Protein AF-X1A7R2-F1 (afdb_monomer_lite)

pLDDT: mean 85.6, std 18.04, range [23.36, 98.38]

InterPro domains:
  IPR005814 Aminotransferase class-III [PF00202] (1-116)
  IPR015421 Pyridoxal phosphate-dependent transferase, major domain [G3DSA:3.40.640.10] (1-115)
  IPR015424 Pyridoxal phosphate-dependent transferase [SSF53383] (1-119)
  IPR050103 Class-III Pyridoxal-phosphate-dependent Aminotransferase [PTHR11986] (1-124)

Organism: NCBI:txid412755

Radius of gyration: 18.57 Å; chains: 1; bounding box: 39×31×55 Å

Sequence (141 aa):
AVKDQAEKYLHTDFTAVPYESLVELAEKLVKLAPGNTPKVAAFFNSGAEAIENAVKIARAHTKRPAIIVFENAFHGRTLLTMTMTHKAMPYKYHFGPFAPEIYRLPFPSSSHPMANIEDFEKILVNTRIFLETFVIYQILP

Foldseek 3Di:
DVVVVVVVPDDDDCVRPNDDVVVVVQVVCQVPQDDDDDDTDDDDDDQLVVVVVVLVVCCVVQVFNAEEAEACDQRDQDQARLLRHHDCPPRPPPPDDGDPRYHYDYDDDPVRHPPDVVSVVVVCVVVVVPDGYDYPDDSHD

Structure (mmCIF, N/CA/C/O backbone):
data_AF-X1A7R2-F1
#
_entry.id   AF-X1A7R2-F1
#
loop_
_atom_site.group_PDB
_atom_site.id
_atom_site.type_symbol
_atom_site.label_atom_id
_atom_site.label_alt_id
_atom_site.label_comp_id
_atom_site.label_asym_id
_atom_site.label_entity_id
_atom_site.label_seq_id
_atom_site.pdbx_PDB_ins_code
_atom_site.Cartn_x
_atom_site.Cartn_y
_atom_site.Cartn_z
_atom_site.occupancy
_atom_site.B_iso_or_equiv
_atom_site.auth_seq_id
_atom_site.auth_comp_id
_atom_site.auth_asym_id
_atom_site.auth_atom_id
_atom_site.pdbx_PDB_model_num
ATOM 1 N N . ALA A 1 1 ? -7.700 12.467 21.958 1.00 94.31 1 ALA A N 1
ATOM 2 C CA . ALA A 1 1 ? -7.940 11.507 20.859 1.00 94.31 1 ALA A CA 1
ATOM 3 C C . ALA A 1 1 ? -7.394 10.117 21.188 1.00 94.31 1 ALA A C 1
ATOM 5 O O . ALA A 1 1 ? -8.201 9.254 21.489 1.00 94.31 1 ALA A O 1
ATOM 6 N N . VAL A 1 2 ? -6.071 9.875 21.188 1.00 97.31 2 VAL A N 1
ATOM 7 C CA . VAL A 1 2 ? -5.522 8.522 21.464 1.00 97.31 2 VAL A CA 1
ATOM 8 C C . VAL A 1 2 ? -5.892 8.016 22.864 1.00 97.31 2 VAL A C 1
ATOM 10 O O . VAL A 1 2 ? -6.425 6.920 22.978 1.00 97.31 2 VAL A O 1
ATOM 13 N N . LYS A 1 3 ? -5.669 8.824 23.912 1.00 98.31 3 LYS A N 1
ATOM 14 C CA . LYS A 1 3 ? -6.065 8.493 25.292 1.00 98.31 3 LYS A CA 1
ATOM 15 C C . LYS A 1 3 ? -7.569 8.206 25.393 1.00 98.31 3 LYS A C 1
ATOM 17 O O . LYS A 1 3 ? -7.951 7.122 25.808 1.00 98.31 3 LYS A O 1
ATOM 22 N N . ASP A 1 4 ? -8.395 9.139 24.924 1.00 97.81 4 ASP A N 1
ATOM 23 C CA . ASP A 1 4 ? -9.859 9.031 24.987 1.00 97.81 4 ASP A CA 1
ATOM 24 C C . ASP A 1 4 ? -10.406 7.796 24.248 1.00 97.81 4 ASP A C 1
ATOM 26 O O . ASP A 1 4 ? -11.415 7.226 24.652 1.00 97.81 4 ASP A O 1
ATOM 30 N N . GLN A 1 5 ? -9.761 7.375 23.153 1.00 97.62 5 GLN A N 1
ATOM 31 C CA . GLN A 1 5 ? -10.116 6.142 22.449 1.00 97.62 5 GLN A CA 1
ATOM 32 C C . GLN A 1 5 ? -9.650 4.902 23.224 1.00 97.62 5 GLN A C 1
ATOM 34 O O . GLN A 1 5 ? -10.418 3.954 23.371 1.00 97.62 5 GLN A O 1
ATOM 39 N N . ALA A 1 6 ? -8.421 4.919 23.747 1.00 97.56 6 ALA A N 1
ATOM 40 C CA . ALA A 1 6 ? -7.853 3.811 24.512 1.00 97.56 6 ALA A CA 1
ATOM 41 C C . ALA A 1 6 ? -8.633 3.513 25.805 1.00 97.56 6 ALA A C 1
ATOM 43 O O . ALA A 1 6 ? -8.692 2.360 26.222 1.00 97.56 6 ALA A O 1
ATOM 44 N N . GLU A 1 7 ? -9.270 4.524 26.403 1.00 98.06 7 GLU A N 1
ATOM 45 C CA . GLU A 1 7 ? -10.176 4.367 27.551 1.00 98.06 7 GLU A CA 1
ATOM 46 C C . GL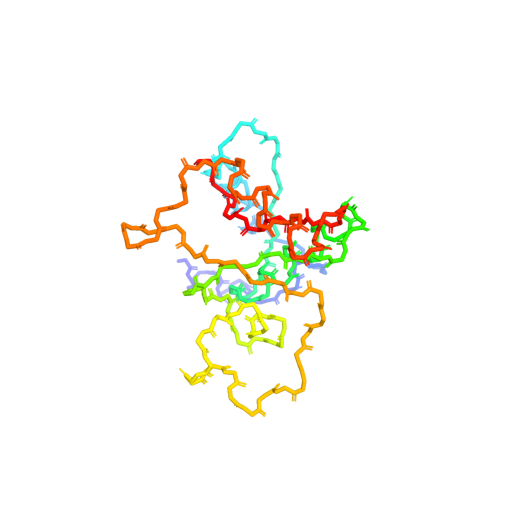U A 1 7 ? -11.505 3.674 27.190 1.00 98.06 7 GLU A C 1
ATOM 48 O O . GLU A 1 7 ? -12.174 3.149 28.076 1.00 98.06 7 GLU A O 1
ATOM 53 N N . LYS A 1 8 ? -11.888 3.634 25.904 1.00 96.56 8 LYS A N 1
ATOM 54 C CA . LYS A 1 8 ? -13.089 2.929 25.419 1.00 96.56 8 LYS A CA 1
ATOM 55 C C . LYS A 1 8 ? -12.763 1.499 24.997 1.00 96.56 8 LYS A C 1
ATOM 57 O O . LYS A 1 8 ? -13.371 0.555 25.488 1.00 96.56 8 LYS A O 1
ATOM 62 N N . TYR A 1 9 ? -11.830 1.346 24.057 1.00 96.25 9 TYR A N 1
ATOM 63 C CA . TYR A 1 9 ? -11.316 0.059 23.581 1.00 96.25 9 TYR A CA 1
ATOM 64 C C . TYR A 1 9 ? -10.042 0.261 22.752 1.00 96.25 9 TYR A C 1
ATOM 66 O O . TYR A 1 9 ? -9.891 1.260 22.045 1.00 96.25 9 TYR A O 1
ATOM 74 N N . LEU A 1 10 ? -9.144 -0.729 22.801 1.00 96.12 10 LEU A N 1
ATOM 75 C CA . LEU A 1 10 ? -7.894 -0.726 22.031 1.00 96.12 10 LEU A CA 1
ATOM 76 C C . LEU A 1 10 ? -8.054 -1.347 20.638 1.00 96.12 10 LEU A C 1
ATOM 78 O O . LEU A 1 10 ? -7.560 -0.796 19.659 1.00 96.12 10 LEU A O 1
ATOM 82 N N . HIS A 1 11 ? -8.723 -2.497 20.547 1.00 96.81 11 HIS A N 1
ATOM 83 C CA . HIS A 1 11 ? -8.889 -3.247 19.305 1.00 96.81 11 HIS A CA 1
ATOM 84 C C . HIS A 1 11 ? -10.092 -4.184 19.414 1.00 96.81 11 HIS A C 1
ATOM 86 O O . HIS A 1 11 ? -10.220 -4.903 20.403 1.00 96.81 11 HIS A O 1
ATOM 92 N N . THR A 1 12 ? -10.950 -4.186 18.397 1.00 96.62 12 THR A N 1
ATOM 93 C CA . THR A 1 12 ? -12.128 -5.064 18.324 1.00 96.62 12 THR A CA 1
ATOM 94 C C . THR A 1 12 ? -12.155 -5.935 17.073 1.00 96.62 12 THR A C 1
ATOM 96 O O . THR A 1 12 ? -13.108 -6.684 16.904 1.00 96.62 12 THR A O 1
ATOM 99 N N . ASP A 1 13 ? -11.125 -5.833 16.222 1.00 96.19 13 ASP A N 1
ATOM 100 C CA . ASP A 1 13 ? -11.136 -6.277 14.825 1.00 96.19 13 ASP A CA 1
ATOM 101 C C . ASP A 1 13 ? -12.341 -5.707 14.056 1.00 96.19 13 ASP A C 1
ATOM 103 O O . ASP A 1 13 ? -13.481 -6.125 14.236 1.00 96.19 13 ASP A O 1
ATOM 107 N N . PHE A 1 14 ? -12.101 -4.753 13.152 1.00 95.75 14 PHE A N 1
ATOM 108 C CA . PHE A 1 14 ? -13.187 -4.117 12.399 1.00 95.75 14 PHE A CA 1
ATOM 109 C C . PHE A 1 14 ? -14.014 -5.120 11.575 1.00 95.75 14 PHE A C 1
ATOM 111 O O . PHE A 1 14 ? -15.182 -4.861 11.294 1.00 95.75 14 PHE A O 1
ATOM 118 N N . THR A 1 15 ? -13.432 -6.265 11.200 1.00 94.06 15 THR A N 1
ATOM 119 C CA . THR A 1 15 ? -14.148 -7.323 10.474 1.00 94.06 15 THR A CA 1
ATOM 120 C C . THR A 1 15 ? -15.075 -8.150 11.368 1.00 94.06 15 THR A C 1
ATOM 122 O O . THR A 1 15 ? -16.006 -8.769 10.857 1.00 94.06 15 THR A O 1
ATOM 125 N N . ALA A 1 16 ? -14.865 -8.123 12.687 1.00 97.12 16 ALA A N 1
ATOM 126 C CA . ALA A 1 16 ? -15.710 -8.782 13.677 1.00 97.12 16 ALA A CA 1
ATOM 127 C C . ALA A 1 16 ? -16.710 -7.802 14.309 1.00 97.12 16 ALA A C 1
ATOM 129 O O . ALA A 1 16 ? -17.918 -8.038 14.281 1.00 97.12 16 ALA A O 1
ATOM 130 N N . VAL A 1 17 ? -16.213 -6.693 14.864 1.00 97.38 17 VAL A N 1
ATOM 131 C CA . VAL A 1 17 ? -17.024 -5.647 15.499 1.00 97.38 17 VAL A CA 1
ATOM 132 C C . VAL A 1 17 ? -16.602 -4.281 14.943 1.00 97.38 17 VAL A C 1
ATOM 134 O O . VAL A 1 17 ? -15.566 -3.741 15.354 1.00 97.38 17 VAL A O 1
ATOM 137 N N . PRO A 1 18 ? -17.382 -3.707 14.007 1.00 94.94 18 PRO A N 1
ATOM 138 C CA . PRO A 1 18 ? -17.055 -2.438 13.372 1.00 94.94 18 PRO A CA 1
ATOM 139 C C . PRO A 1 18 ? -17.252 -1.254 14.326 1.00 94.94 18 PRO A C 1
ATOM 141 O O . PRO A 1 18 ? -18.030 -1.313 15.279 1.00 94.94 18 PRO A O 1
ATOM 144 N N . TYR A 1 19 ? -16.566 -0.149 14.038 1.00 96.25 19 TYR A N 1
ATOM 145 C CA . TYR A 1 19 ? -16.613 1.072 14.838 1.00 96.25 19 TYR A CA 1
ATOM 146 C C . TYR A 1 19 ? -16.638 2.346 13.982 1.00 96.25 19 TYR A C 1
ATOM 148 O O . TYR A 1 19 ? -15.974 2.444 12.950 1.00 96.25 19 TYR A O 1
ATOM 156 N N . GLU A 1 20 ? -17.395 3.340 14.451 1.00 96.00 20 GLU A N 1
ATOM 157 C CA . GLU A 1 20 ? -17.719 4.584 13.734 1.00 96.00 20 GLU A CA 1
ATOM 158 C C . GLU A 1 20 ? -16.484 5.348 13.241 1.00 96.00 20 GLU A C 1
ATOM 160 O O . GLU A 1 20 ? -16.445 5.799 12.098 1.00 96.00 20 GLU A O 1
ATOM 165 N N . SER A 1 21 ? -15.426 5.415 14.053 1.00 96.00 21 SER A N 1
ATOM 166 C CA . SER A 1 21 ? -14.237 6.201 13.715 1.00 96.00 21 SER A CA 1
ATOM 167 C C . SER A 1 21 ? -13.511 5.712 12.453 1.00 96.00 21 SER A C 1
ATOM 169 O O . SER A 1 21 ? -12.916 6.531 11.751 1.00 96.00 21 SER A O 1
ATOM 171 N N . LEU A 1 22 ? -13.584 4.416 12.109 1.00 95.56 22 LEU A N 1
ATOM 172 C CA . LEU A 1 22 ? -13.020 3.912 10.849 1.00 95.56 22 LEU A CA 1
ATOM 173 C C . LEU A 1 22 ? -13.879 4.311 9.640 1.00 95.56 22 LEU A C 1
ATOM 175 O O . LEU A 1 22 ? -13.337 4.606 8.576 1.00 95.56 22 LEU A O 1
ATOM 179 N N . VAL A 1 23 ? -15.205 4.338 9.806 1.00 96.25 23 VAL A N 1
ATOM 180 C CA . VAL A 1 23 ? -16.157 4.738 8.758 1.00 96.25 23 VAL A CA 1
ATOM 181 C C . VAL A 1 23 ? -15.996 6.222 8.451 1.00 96.25 23 VAL A C 1
ATOM 183 O O . VAL A 1 23 ? -15.787 6.589 7.296 1.00 96.25 23 VAL A O 1
ATOM 186 N N . GLU A 1 24 ? -15.959 7.066 9.484 1.00 97.62 24 GLU A N 1
ATOM 187 C CA . GLU A 1 24 ? -15.696 8.497 9.318 1.00 97.62 24 GLU A CA 1
ATOM 188 C C . GLU A 1 24 ? -14.356 8.762 8.621 1.00 97.62 24 GLU A C 1
ATOM 190 O O . GLU A 1 24 ? -14.236 9.670 7.794 1.00 97.62 24 GLU A O 1
ATOM 195 N N . LEU A 1 25 ? -13.319 7.994 8.972 1.00 96.69 25 LEU A N 1
ATOM 196 C CA . LEU A 1 25 ? -12.011 8.113 8.338 1.00 96.69 25 LEU A CA 1
ATOM 197 C C . LEU A 1 25 ? -12.079 7.716 6.858 1.00 96.69 25 LEU A C 1
ATOM 199 O O . LEU A 1 25 ? -11.489 8.406 6.027 1.00 96.69 25 LEU A O 1
ATOM 203 N N . ALA A 1 26 ? -12.808 6.650 6.518 1.00 96.56 26 ALA A N 1
ATOM 204 C CA . ALA A 1 26 ? -13.030 6.227 5.135 1.00 96.56 26 ALA A CA 1
ATOM 205 C C . ALA A 1 26 ? -13.720 7.320 4.309 1.00 96.56 26 ALA A C 1
ATOM 207 O O . ALA A 1 26 ? -13.245 7.651 3.221 1.00 96.56 26 ALA A O 1
ATOM 208 N N . GLU A 1 27 ? -14.793 7.915 4.828 1.00 96.69 27 GLU A N 1
ATOM 209 C CA . GLU A 1 27 ? -15.535 8.986 4.152 1.00 96.69 27 GLU A CA 1
ATOM 210 C C . GLU A 1 27 ? -14.665 10.226 3.922 1.00 96.69 27 GLU A C 1
ATOM 212 O O . GLU A 1 27 ? -14.612 10.766 2.811 1.00 96.69 27 GLU A O 1
ATOM 217 N N . LYS A 1 28 ? -13.924 10.651 4.955 1.00 97.44 28 LYS A N 1
ATOM 218 C CA . LYS A 1 28 ? -12.974 11.770 4.865 1.00 97.44 28 LYS A CA 1
ATOM 219 C C . LYS A 1 28 ? -11.887 11.481 3.827 1.00 97.44 28 LYS A C 1
ATOM 221 O O . LYS A 1 28 ? -11.582 12.351 3.013 1.00 97.44 28 LYS A O 1
ATOM 226 N N . LEU A 1 29 ? -11.336 10.266 3.815 1.00 96.06 29 LEU A N 1
ATOM 227 C CA . LEU A 1 29 ? -10.281 9.871 2.883 1.00 96.06 29 LEU A CA 1
ATOM 228 C C . LEU A 1 29 ? -10.778 9.841 1.433 1.00 96.06 29 LEU A C 1
ATOM 230 O O . LEU A 1 29 ? -10.129 10.408 0.559 1.00 96.06 29 LEU A O 1
ATOM 234 N N . VAL A 1 30 ? -11.938 9.236 1.170 1.00 95.25 30 VAL A N 1
ATOM 235 C CA . VAL A 1 30 ? -12.535 9.167 -0.176 1.00 95.25 30 VAL A CA 1
ATOM 236 C C . VAL A 1 30 ? -12.860 10.557 -0.726 1.00 95.25 30 VAL A C 1
ATOM 238 O O . VAL A 1 30 ? -12.660 10.796 -1.918 1.00 95.25 30 VAL A O 1
ATOM 241 N N . LYS A 1 31 ? -13.321 11.478 0.130 1.00 95.38 31 LYS A N 1
ATOM 242 C CA . LYS A 1 31 ? -13.606 12.868 -0.251 1.00 95.38 31 LYS A CA 1
ATOM 243 C C . LYS A 1 31 ? -12.344 13.653 -0.620 1.00 95.38 31 LYS A C 1
ATOM 245 O O . LYS A 1 31 ? -12.406 14.516 -1.489 1.00 95.38 31 LYS A O 1
ATOM 250 N N . LEU A 1 32 ? -11.226 13.381 0.054 1.00 95.94 32 LEU A N 1
ATOM 251 C CA . LEU A 1 32 ? -9.937 14.033 -0.205 1.00 95.94 32 LEU A CA 1
ATOM 252 C C . LEU A 1 32 ? -9.155 13.376 -1.346 1.00 95.94 32 LEU A C 1
ATOM 254 O O . LEU A 1 32 ? -8.301 14.022 -1.949 1.00 95.94 32 LEU A O 1
ATOM 25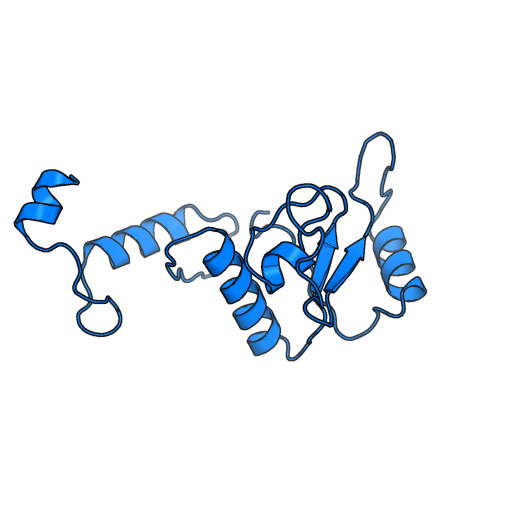8 N N . ALA A 1 33 ? -9.424 12.102 -1.634 1.00 92.94 33 ALA A N 1
ATOM 259 C CA . ALA A 1 33 ? -8.773 11.391 -2.717 1.00 92.94 33 ALA A CA 1
ATOM 260 C C . ALA A 1 33 ? -9.136 12.041 -4.069 1.00 92.94 33 ALA A C 1
ATOM 262 O O . ALA A 1 33 ? -10.319 12.216 -4.378 1.00 92.94 33 ALA A O 1
ATOM 263 N N . PRO A 1 34 ? -8.138 12.382 -4.891 1.00 91.38 34 PRO A N 1
ATOM 264 C CA . PRO A 1 34 ? -8.330 13.146 -6.121 1.00 91.38 34 PRO A CA 1
ATOM 265 C C . PRO A 1 34 ? -9.129 12.403 -7.203 1.00 91.38 34 PRO A C 1
ATOM 267 O O . PRO A 1 34 ? -9.283 11.180 -7.189 1.00 91.38 34 PRO A O 1
ATOM 270 N N . GLY A 1 35 ? -9.634 13.175 -8.169 1.00 89.94 35 GLY A N 1
ATOM 271 C CA . GLY A 1 35 ? -10.537 12.710 -9.224 1.00 89.94 35 GLY A CA 1
ATOM 272 C C . GLY A 1 35 ? -12.006 12.650 -8.783 1.00 89.94 35 GLY A C 1
ATOM 273 O O . GLY A 1 35 ? -12.319 12.607 -7.596 1.00 89.94 35 GLY A O 1
ATOM 274 N N . ASN A 1 36 ? -12.928 12.604 -9.749 1.00 91.25 36 ASN A N 1
ATOM 275 C CA . ASN A 1 36 ? -14.380 12.692 -9.505 1.00 91.25 36 ASN A CA 1
ATOM 276 C C . ASN A 1 36 ? -15.117 11.343 -9.585 1.00 91.25 36 ASN A C 1
ATOM 278 O O . ASN A 1 36 ? -16.341 11.303 -9.687 1.00 91.25 36 ASN A O 1
ATOM 282 N N . THR A 1 37 ? -14.394 10.224 -9.558 1.00 91.25 37 THR A N 1
ATOM 283 C CA . THR A 1 37 ? -14.999 8.887 -9.572 1.00 91.25 37 THR A CA 1
ATOM 284 C C . THR A 1 37 ? -15.488 8.475 -8.178 1.00 91.25 37 THR A C 1
ATOM 286 O O . THR A 1 37 ? -14.915 8.928 -7.177 1.00 91.25 37 THR A O 1
ATOM 289 N N . PRO A 1 38 ? -16.514 7.603 -8.086 1.00 93.25 38 PRO A N 1
ATOM 290 C CA . PRO A 1 38 ? -16.861 6.922 -6.841 1.00 93.25 38 PRO A CA 1
ATOM 291 C C . PRO A 1 38 ? -15.669 6.119 -6.311 1.00 93.25 38 PRO A C 1
ATOM 293 O O . PRO A 1 38 ? -14.980 5.453 -7.087 1.00 93.25 38 PRO A O 1
ATOM 296 N N . LYS A 1 39 ? -15.421 6.171 -4.997 1.00 92.81 39 LYS A N 1
ATOM 297 C CA . LYS A 1 39 ? -14.290 5.478 -4.360 1.00 92.81 39 LYS A CA 1
ATOM 298 C C . LYS A 1 39 ? -14.725 4.824 -3.057 1.00 92.81 39 LYS A C 1
ATOM 300 O O . LYS A 1 39 ? -15.694 5.239 -2.429 1.00 92.81 39 LYS A O 1
ATOM 305 N N . VAL A 1 40 ? -13.956 3.824 -2.652 1.00 93.81 40 VAL A N 1
ATOM 306 C CA . VAL A 1 40 ? -14.066 3.139 -1.364 1.00 93.81 40 VAL A CA 1
ATOM 307 C C . VAL A 1 40 ? -12.678 3.060 -0.739 1.00 93.81 40 VAL A C 1
ATOM 309 O O . VAL A 1 40 ? -11.679 3.008 -1.459 1.00 93.81 40 VAL A O 1
ATOM 312 N N . ALA A 1 41 ? -12.610 3.065 0.589 1.00 94.38 41 ALA A N 1
ATOM 313 C CA . ALA A 1 41 ? -11.363 2.942 1.333 1.00 94.38 41 ALA A CA 1
ATOM 314 C C . ALA A 1 41 ? -11.306 1.602 2.074 1.00 94.38 41 ALA A C 1
ATOM 316 O O . ALA A 1 41 ? -12.313 1.113 2.581 1.00 94.38 41 ALA A O 1
ATOM 317 N N . ALA A 1 42 ? -10.105 1.037 2.152 1.00 95.00 42 ALA A N 1
ATOM 318 C CA . ALA A 1 42 ? -9.778 -0.108 2.990 1.00 95.00 42 ALA A CA 1
ATOM 319 C C . ALA A 1 42 ? -8.536 0.238 3.817 1.00 95.00 42 ALA A C 1
ATOM 321 O O . ALA A 1 42 ? -7.644 0.937 3.329 1.00 95.00 42 ALA A O 1
ATOM 322 N N . PHE A 1 43 ? -8.484 -0.241 5.058 1.00 96.12 43 PHE A N 1
ATOM 323 C CA . PHE A 1 43 ? -7.429 0.100 6.009 1.00 96.12 43 PHE A CA 1
ATOM 324 C C . PHE A 1 43 ? -6.545 -1.100 6.321 1.00 96.12 43 PHE A C 1
ATOM 326 O O . PHE A 1 43 ? -7.021 -2.224 6.463 1.00 96.12 43 PHE A O 1
ATOM 333 N N . PHE A 1 44 ? -5.253 -0.818 6.453 1.00 96.69 44 PHE A N 1
ATOM 334 C CA . PHE A 1 44 ? -4.207 -1.768 6.809 1.00 96.69 44 PHE A CA 1
ATOM 335 C C . PHE A 1 44 ? -3.232 -1.084 7.772 1.00 96.69 44 PHE A C 1
ATOM 337 O O . PHE A 1 44 ? -3.301 0.132 7.966 1.00 96.69 44 PHE A O 1
ATOM 344 N N . ASN A 1 45 ? -2.320 -1.840 8.375 1.00 96.62 45 ASN A N 1
ATOM 345 C CA . ASN A 1 45 ? -1.451 -1.315 9.431 1.00 96.62 45 ASN A CA 1
ATOM 346 C C . ASN A 1 45 ? -0.224 -0.585 8.869 1.00 96.62 45 ASN A C 1
ATOM 348 O O . ASN A 1 45 ? 0.325 0.316 9.502 1.00 96.62 45 ASN A O 1
ATOM 352 N N . SER A 1 46 ? 0.220 -0.975 7.677 1.00 97.88 46 SER A N 1
ATOM 353 C CA . SER A 1 46 ? 1.445 -0.494 7.050 1.00 97.88 46 SER A CA 1
ATOM 354 C C . SER A 1 46 ? 1.241 -0.123 5.584 1.00 97.88 46 SER A C 1
ATOM 356 O O . SER A 1 46 ? 0.365 -0.642 4.888 1.00 97.88 46 SER A O 1
ATOM 358 N N . GLY A 1 47 ? 2.131 0.732 5.072 1.00 94.88 47 GLY A N 1
ATOM 359 C CA . GLY A 1 47 ? 2.173 1.041 3.642 1.00 94.88 47 GLY A CA 1
ATOM 360 C C . GLY A 1 47 ? 2.455 -0.192 2.777 1.00 94.88 47 GLY A C 1
ATOM 361 O O . GLY A 1 47 ? 1.936 -0.289 1.670 1.00 94.88 47 GLY A O 1
ATOM 362 N N . ALA A 1 48 ? 3.213 -1.169 3.292 1.00 97.69 48 ALA A N 1
ATOM 363 C CA . ALA A 1 48 ? 3.474 -2.405 2.564 1.00 97.69 48 ALA A CA 1
ATOM 364 C C . ALA A 1 48 ? 2.194 -3.242 2.394 1.00 97.69 48 ALA A C 1
ATOM 366 O O . ALA A 1 48 ? 1.887 -3.647 1.276 1.00 97.69 48 ALA A O 1
ATOM 367 N N . GLU A 1 49 ? 1.404 -3.431 3.457 1.00 98.12 49 GLU A N 1
ATOM 368 C CA . GLU A 1 49 ? 0.107 -4.121 3.367 1.00 98.12 49 GLU A CA 1
ATOM 369 C C . GLU A 1 49 ? -0.876 -3.379 2.454 1.00 98.12 49 GLU A C 1
ATOM 371 O O . GLU A 1 49 ? -1.623 -4.020 1.711 1.00 98.12 49 GLU A O 1
ATOM 376 N N . ALA A 1 50 ? -0.863 -2.042 2.469 1.00 97.00 50 ALA A N 1
ATOM 377 C CA . ALA A 1 50 ? -1.677 -1.243 1.557 1.00 97.00 50 ALA A CA 1
ATOM 378 C C . ALA A 1 50 ? -1.305 -1.504 0.087 1.00 97.00 50 ALA A C 1
ATOM 380 O O . ALA A 1 50 ? -2.193 -1.736 -0.734 1.00 97.00 50 ALA A O 1
ATOM 381 N N . ILE A 1 51 ? -0.009 -1.547 -0.244 1.00 97.88 51 ILE A N 1
ATOM 382 C CA . ILE A 1 51 ? 0.460 -1.873 -1.601 1.00 97.88 51 ILE A CA 1
ATOM 383 C C . ILE A 1 51 ? 0.142 -3.324 -1.978 1.00 97.88 51 ILE A C 1
ATOM 385 O O . ILE A 1 51 ? -0.315 -3.570 -3.094 1.00 97.88 51 ILE A O 1
ATOM 389 N N . GLU A 1 52 ? 0.320 -4.290 -1.075 1.00 98.38 52 GLU A N 1
ATOM 390 C CA . GLU A 1 52 ? -0.040 -5.682 -1.366 1.00 98.38 52 GLU A CA 1
ATOM 391 C C . GLU A 1 52 ? -1.535 -5.840 -1.663 1.00 98.38 52 GLU A C 1
ATOM 393 O O . GLU A 1 52 ? -1.914 -6.534 -2.610 1.00 98.38 52 GLU A O 1
ATOM 398 N N . ASN A 1 53 ? -2.399 -5.163 -0.904 1.00 97.88 53 ASN A N 1
ATOM 399 C CA . ASN A 1 53 ? -3.835 -5.197 -1.165 1.00 97.88 53 ASN A CA 1
ATOM 400 C C . ASN A 1 53 ? -4.221 -4.414 -2.423 1.00 97.88 53 ASN A C 1
ATOM 402 O O . ASN A 1 53 ? -5.112 -4.866 -3.141 1.00 97.88 53 ASN A O 1
ATOM 406 N N . ALA A 1 54 ? -3.516 -3.334 -2.766 1.00 96.94 54 ALA A N 1
ATOM 407 C CA . ALA A 1 54 ? -3.687 -2.671 -4.058 1.00 96.94 54 ALA A CA 1
ATOM 408 C C . ALA A 1 54 ? -3.364 -3.622 -5.225 1.00 96.94 54 ALA A C 1
ATOM 410 O O . ALA A 1 54 ? -4.156 -3.729 -6.161 1.00 96.94 54 ALA A O 1
ATOM 411 N N . VAL A 1 55 ? -2.267 -4.387 -5.141 1.00 96.81 55 VAL A N 1
ATOM 412 C CA . VAL A 1 55 ? -1.927 -5.428 -6.130 1.00 96.81 55 VAL A CA 1
ATOM 413 C C . VAL A 1 55 ? -3.006 -6.513 -6.182 1.00 96.81 55 VAL A C 1
ATOM 415 O O . VAL A 1 55 ? -3.425 -6.902 -7.273 1.00 96.81 55 VAL A O 1
ATOM 418 N N . LYS A 1 56 ? -3.500 -6.988 -5.031 1.00 96.94 56 LYS A N 1
ATOM 419 C CA . LYS A 1 56 ? -4.587 -7.984 -4.975 1.00 96.94 56 LYS A CA 1
ATOM 420 C C . LYS A 1 56 ? -5.856 -7.480 -5.662 1.00 96.94 56 LYS A C 1
ATOM 422 O O . LYS A 1 56 ? -6.419 -8.205 -6.477 1.00 96.94 56 LYS A O 1
ATOM 427 N N . ILE A 1 57 ? -6.289 -6.255 -5.364 1.00 95.50 57 ILE A N 1
ATOM 428 C CA . ILE A 1 57 ? -7.487 -5.641 -5.954 1.00 95.50 57 ILE A CA 1
ATOM 429 C C . ILE A 1 57 ? -7.298 -5.451 -7.462 1.00 95.50 57 ILE A C 1
ATOM 431 O O . ILE A 1 57 ? -8.173 -5.844 -8.233 1.00 95.50 57 ILE A O 1
ATOM 435 N N . ALA A 1 58 ? -6.145 -4.932 -7.894 1.00 93.06 58 ALA A N 1
ATOM 436 C CA . ALA A 1 58 ? -5.836 -4.747 -9.309 1.00 93.06 58 ALA A CA 1
ATOM 437 C C . ALA A 1 58 ? -5.875 -6.078 -10.073 1.00 93.06 58 ALA A C 1
ATOM 439 O O . ALA A 1 58 ? -6.588 -6.187 -11.070 1.00 93.06 58 ALA A O 1
ATOM 440 N N . ARG A 1 59 ? -5.196 -7.121 -9.575 1.00 93.81 59 ARG A N 1
ATOM 441 C CA . ARG A 1 59 ? -5.209 -8.466 -10.180 1.00 93.81 59 ARG A CA 1
ATOM 442 C C . ARG A 1 59 ? -6.612 -9.072 -10.191 1.00 93.81 59 ARG A C 1
ATOM 444 O O . ARG A 1 59 ? -7.039 -9.624 -11.202 1.00 93.81 59 ARG A O 1
ATOM 451 N N . ALA A 1 60 ? -7.356 -8.945 -9.091 1.00 94.19 60 ALA A N 1
ATOM 452 C CA . ALA A 1 60 ? -8.707 -9.486 -8.979 1.00 94.19 60 ALA A CA 1
ATOM 453 C C . ALA A 1 60 ? -9.692 -8.813 -9.946 1.00 94.19 60 ALA A C 1
ATOM 455 O O . ALA A 1 60 ? -10.539 -9.508 -10.513 1.00 94.19 60 ALA A O 1
ATOM 456 N N . HIS A 1 61 ? -9.571 -7.499 -10.142 1.00 92.81 61 HIS A N 1
ATOM 457 C CA . HIS A 1 61 ? -10.414 -6.721 -11.047 1.00 92.81 61 HIS A CA 1
ATOM 458 C C . HIS A 1 61 ? -10.054 -6.957 -12.519 1.00 92.81 61 HIS A C 1
ATOM 460 O O . HIS A 1 61 ? -10.928 -7.236 -13.332 1.00 92.81 61 HIS A O 1
ATOM 466 N N . THR A 1 62 ? -8.765 -6.884 -12.853 1.00 87.88 62 THR A N 1
ATOM 467 C CA . THR A 1 62 ? -8.287 -6.927 -14.246 1.00 87.88 62 THR A CA 1
ATOM 468 C C . THR A 1 62 ? -8.066 -8.339 -14.788 1.00 87.88 62 THR A C 1
ATOM 470 O O . THR A 1 62 ? -7.982 -8.504 -16.001 1.00 87.88 62 THR A O 1
ATOM 473 N N . LYS A 1 63 ? -7.956 -9.349 -13.910 1.00 91.00 63 LYS A N 1
ATOM 474 C CA . LYS A 1 63 ? -7.573 -10.742 -14.233 1.00 91.00 63 LYS A CA 1
ATOM 475 C C . LYS A 1 63 ? -6.191 -10.877 -14.873 1.00 91.00 63 LYS A C 1
ATOM 477 O O . LYS A 1 63 ? -5.911 -11.844 -15.569 1.00 91.00 63 LYS A O 1
ATOM 482 N N . ARG A 1 64 ? -5.328 -9.904 -14.605 1.00 88.62 64 ARG A N 1
ATOM 483 C CA . ARG A 1 64 ? -4.003 -9.751 -15.193 1.00 88.62 64 ARG A CA 1
ATOM 484 C C . ARG A 1 64 ? -2.934 -9.876 -14.108 1.00 88.62 64 ARG A C 1
ATOM 486 O O . ARG A 1 64 ? -3.048 -9.173 -13.102 1.00 88.62 64 ARG A O 1
ATOM 493 N N . PRO A 1 65 ? -1.937 -10.766 -14.244 1.00 89.56 65 PRO A N 1
ATOM 494 C CA . PRO A 1 65 ? -0.974 -11.027 -13.180 1.00 89.56 65 PRO A CA 1
ATOM 495 C C . PRO A 1 65 ? 0.161 -9.996 -13.123 1.00 89.56 65 PRO A C 1
ATOM 497 O O . PRO A 1 65 ? 0.677 -9.744 -12.028 1.00 89.56 65 PRO A O 1
ATOM 500 N N . ALA A 1 66 ? 0.534 -9.388 -14.252 1.00 91.38 66 ALA A N 1
ATOM 501 C CA . ALA A 1 66 ? 1.709 -8.533 -14.347 1.00 91.38 66 ALA A CA 1
ATOM 502 C C . ALA A 1 66 ? 1.510 -7.160 -13.686 1.00 91.38 66 ALA A C 1
ATOM 504 O O . ALA A 1 66 ? 0.505 -6.473 -13.897 1.00 91.38 66 ALA A O 1
ATOM 505 N N . ILE A 1 67 ? 2.513 -6.741 -12.910 1.00 91.75 67 ILE A N 1
ATOM 506 C CA . ILE A 1 67 ? 2.605 -5.417 -12.288 1.00 91.75 67 ILE A CA 1
ATOM 507 C C . ILE A 1 67 ? 3.879 -4.728 -12.766 1.00 91.75 67 ILE A C 1
ATOM 509 O O . ILE A 1 67 ? 4.973 -5.292 -12.690 1.00 91.75 67 ILE A O 1
ATOM 513 N N . ILE A 1 68 ? 3.744 -3.477 -13.201 1.00 90.38 68 ILE A N 1
ATOM 514 C CA . ILE A 1 68 ? 4.883 -2.612 -13.518 1.00 90.38 68 ILE A CA 1
ATOM 515 C C . ILE A 1 68 ? 5.230 -1.729 -12.328 1.00 90.38 68 ILE A C 1
ATOM 517 O O . ILE A 1 68 ? 4.356 -1.113 -11.716 1.00 90.38 68 ILE A O 1
ATOM 521 N N . VAL A 1 69 ? 6.528 -1.621 -12.061 1.00 91.62 69 VAL A N 1
ATOM 522 C CA . VAL A 1 69 ? 7.129 -0.670 -11.125 1.00 91.62 69 VAL A CA 1
ATOM 523 C C . VAL A 1 69 ? 8.234 0.123 -11.807 1.00 91.62 69 VAL A C 1
ATOM 525 O O . VAL A 1 69 ? 8.743 -0.267 -12.855 1.00 91.62 69 VAL A O 1
ATOM 528 N N . PHE A 1 70 ? 8.654 1.218 -11.186 1.00 89.00 70 PHE A N 1
ATOM 529 C CA . PHE A 1 70 ? 9.726 2.047 -11.722 1.00 89.00 70 PHE A CA 1
ATOM 530 C C . PHE A 1 70 ? 11.076 1.769 -11.066 1.00 89.00 70 PHE A C 1
ATOM 532 O O . PHE A 1 70 ? 11.186 1.281 -9.934 1.00 89.00 70 PHE A O 1
ATOM 539 N N . GLU A 1 71 ? 12.145 2.090 -11.778 1.00 88.19 71 GLU A N 1
ATOM 540 C CA . GLU A 1 71 ? 13.436 2.363 -11.166 1.00 88.19 71 GLU A CA 1
ATOM 541 C C . GLU A 1 71 ? 13.293 3.461 -10.106 1.00 88.19 71 GLU A C 1
ATOM 543 O O . GLU A 1 71 ? 12.395 4.295 -10.128 1.00 88.19 71 GLU A O 1
ATOM 548 N N . ASN A 1 72 ? 14.163 3.406 -9.107 1.00 90.31 72 ASN A N 1
ATOM 549 C CA . ASN A 1 72 ? 14.188 4.275 -7.925 1.00 90.31 72 ASN A CA 1
ATOM 550 C C . ASN A 1 72 ? 12.955 4.182 -7.007 1.00 90.31 72 ASN A C 1
ATOM 552 O O . ASN A 1 72 ? 12.915 4.852 -5.978 1.00 90.31 72 ASN A O 1
ATOM 556 N N . ALA A 1 73 ? 12.003 3.295 -7.304 1.00 94.19 73 ALA A N 1
ATOM 557 C CA . ALA A 1 73 ? 10.833 3.078 -6.465 1.00 94.19 73 ALA A CA 1
ATOM 558 C C . ALA A 1 73 ? 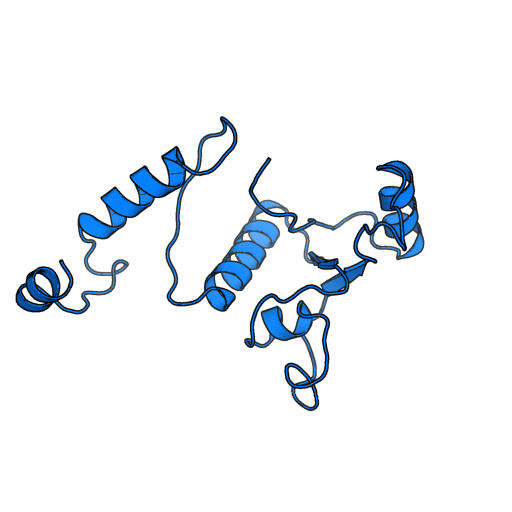11.159 2.384 -5.127 1.00 94.19 73 ALA A C 1
ATOM 560 O O . ALA A 1 73 ? 12.038 1.517 -5.039 1.00 94.19 73 ALA A O 1
ATOM 561 N N . PHE A 1 74 ? 10.376 2.711 -4.097 1.00 96.75 74 PHE A N 1
ATOM 562 C CA . PHE A 1 74 ? 10.343 2.034 -2.800 1.00 96.75 74 PHE A CA 1
ATOM 563 C C . PHE A 1 74 ? 8.887 1.746 -2.429 1.00 96.75 74 PHE A C 1
ATOM 565 O O . PHE A 1 74 ? 8.081 2.668 -2.337 1.00 96.75 74 PHE A O 1
ATOM 572 N N . HIS A 1 75 ? 8.556 0.473 -2.215 1.00 96.88 75 HIS A N 1
ATOM 573 C CA . HIS A 1 75 ? 7.177 0.038 -1.960 1.00 96.88 75 HIS A CA 1
ATOM 574 C C . HIS A 1 75 ? 6.998 -0.702 -0.631 1.00 96.88 75 HIS A C 1
ATOM 576 O O . HIS A 1 75 ? 5.869 -1.007 -0.257 1.00 96.88 75 HIS A O 1
ATOM 582 N N . GLY A 1 76 ? 8.085 -0.993 0.090 1.00 96.31 76 GLY A N 1
ATOM 583 C CA . GLY A 1 76 ? 8.036 -1.690 1.374 1.00 96.31 76 GLY A CA 1
ATOM 584 C C . GLY A 1 76 ? 9.054 -2.821 1.495 1.00 96.31 76 GLY A C 1
ATOM 585 O O . GLY A 1 76 ? 9.989 -2.934 0.701 1.00 96.31 76 GLY A O 1
ATOM 586 N N . ARG A 1 77 ? 8.883 -3.627 2.549 1.00 97.62 77 ARG A N 1
ATOM 587 C CA . ARG A 1 77 ? 9.817 -4.686 2.971 1.00 97.62 77 ARG A CA 1
ATOM 588 C C . ARG A 1 77 ? 9.169 -6.068 3.151 1.00 97.62 77 ARG A C 1
ATOM 590 O O . ARG A 1 77 ? 9.809 -6.976 3.665 1.00 97.62 77 ARG A O 1
ATOM 597 N N . THR A 1 78 ? 7.918 -6.242 2.736 1.00 98.19 78 THR A N 1
ATOM 598 C CA . THR A 1 78 ? 7.315 -7.579 2.582 1.00 98.19 78 THR A CA 1
ATOM 599 C C . THR A 1 78 ? 7.834 -8.235 1.300 1.00 98.19 78 THR A C 1
ATOM 601 O O . THR A 1 78 ? 8.421 -7.553 0.465 1.00 98.19 78 THR A O 1
ATOM 604 N N . LEU A 1 79 ? 7.631 -9.539 1.090 1.00 98.25 79 LEU A N 1
ATOM 605 C CA . LEU A 1 79 ? 8.192 -10.239 -0.078 1.00 98.25 79 LEU A CA 1
ATOM 606 C C . LEU A 1 79 ? 7.795 -9.581 -1.416 1.00 98.25 79 LEU A C 1
ATOM 608 O O . LEU A 1 79 ? 8.654 -9.298 -2.258 1.00 98.25 79 LEU A O 1
ATOM 612 N N . LEU A 1 80 ? 6.508 -9.272 -1.597 1.00 98.00 80 LEU A N 1
ATOM 613 C CA . LEU A 1 80 ? 6.011 -8.603 -2.801 1.00 98.00 80 LEU A CA 1
ATOM 614 C C . LEU A 1 80 ? 6.552 -7.172 -2.905 1.00 98.00 80 LEU A C 1
ATOM 616 O O . LEU A 1 80 ? 7.080 -6.773 -3.942 1.00 98.00 80 LEU A O 1
ATOM 620 N N . THR A 1 81 ? 6.498 -6.399 -1.822 1.00 98.00 81 THR A N 1
ATOM 621 C CA . THR A 1 81 ? 6.923 -4.994 -1.868 1.00 98.00 81 THR A CA 1
ATOM 622 C C . THR A 1 81 ? 8.443 -4.810 -1.951 1.00 98.00 81 THR A C 1
ATOM 624 O O . THR A 1 81 ? 8.912 -3.850 -2.568 1.00 98.00 81 THR A O 1
ATOM 627 N N . MET A 1 82 ? 9.236 -5.762 -1.450 1.00 98.12 82 MET A N 1
ATOM 628 C CA . MET A 1 82 ? 10.671 -5.874 -1.731 1.00 98.12 82 MET A CA 1
ATOM 629 C C . MET A 1 82 ? 10.903 -6.151 -3.210 1.00 98.12 82 MET A C 1
ATOM 631 O O . MET A 1 82 ? 11.733 -5.487 -3.825 1.00 98.12 82 MET A O 1
ATOM 635 N N . THR A 1 83 ? 10.153 -7.080 -3.807 1.00 97.81 83 THR A N 1
ATOM 636 C CA . THR A 1 83 ? 10.234 -7.361 -5.249 1.00 97.81 83 THR A CA 1
ATOM 637 C C . THR A 1 83 ? 10.040 -6.077 -6.065 1.00 97.81 83 THR A C 1
ATOM 639 O O . THR A 1 83 ? 10.866 -5.750 -6.924 1.00 97.81 83 THR A O 1
ATOM 642 N N . MET A 1 84 ? 9.019 -5.296 -5.707 1.00 96.81 84 MET A N 1
ATOM 643 C CA . MET A 1 84 ? 8.674 -4.007 -6.310 1.00 96.81 84 MET A CA 1
ATOM 644 C C . MET A 1 84 ? 9.724 -2.906 -6.041 1.00 96.81 84 MET A C 1
ATOM 646 O O . MET A 1 84 ? 10.046 -2.113 -6.929 1.00 96.81 84 MET A O 1
ATOM 650 N N . THR A 1 85 ? 10.344 -2.881 -4.860 1.00 96.75 85 THR A N 1
ATOM 651 C CA . THR A 1 85 ? 11.398 -1.915 -4.490 1.00 96.75 85 THR A CA 1
ATOM 652 C C . THR A 1 85 ? 12.637 -2.046 -5.387 1.00 96.75 85 THR A C 1
ATOM 654 O O . THR A 1 85 ? 13.053 -3.156 -5.721 1.00 96.75 85 THR A O 1
ATOM 657 N N . HIS A 1 86 ? 13.229 -0.924 -5.811 1.00 94.81 86 HIS A N 1
ATOM 658 C CA . HIS A 1 86 ? 14.386 -0.913 -6.716 1.00 94.81 86 HIS A CA 1
ATOM 659 C C . HIS A 1 86 ? 15.686 -1.279 -6.007 1.00 94.81 86 HIS A C 1
ATOM 661 O O . HIS A 1 86 ? 16.356 -2.244 -6.372 1.00 94.81 86 HIS A O 1
ATOM 667 N N . LYS A 1 87 ? 16.048 -0.497 -4.987 1.00 94.69 87 LYS A N 1
ATOM 668 C CA . LYS A 1 87 ? 17.378 -0.545 -4.381 1.00 94.69 87 LYS A CA 1
ATOM 669 C C . LYS A 1 87 ? 17.609 -1.886 -3.673 1.00 94.69 87 LYS A C 1
ATOM 671 O O . LYS A 1 87 ? 16.864 -2.250 -2.767 1.00 94.69 87 LYS A O 1
ATOM 676 N N . ALA A 1 88 ? 18.662 -2.605 -4.065 1.00 93.69 88 ALA A N 1
ATOM 677 C CA . ALA A 1 88 ? 18.968 -3.925 -3.514 1.00 93.69 88 ALA A CA 1
ATOM 678 C C . ALA A 1 88 ? 19.468 -3.867 -2.059 1.00 93.69 88 ALA A C 1
ATOM 680 O O . ALA A 1 88 ? 18.988 -4.615 -1.212 1.00 93.69 88 ALA A O 1
ATOM 681 N N . MET A 1 89 ? 20.387 -2.953 -1.739 1.00 94.56 89 MET A N 1
ATOM 682 C CA . MET A 1 89 ? 20.907 -2.757 -0.380 1.00 94.56 89 MET A CA 1
ATOM 683 C C . MET A 1 89 ? 20.311 -1.497 0.262 1.00 94.56 89 MET A C 1
ATOM 685 O O . MET A 1 89 ? 20.363 -0.436 -0.362 1.00 94.56 89 MET A O 1
ATOM 689 N N . PRO A 1 90 ? 19.778 -1.543 1.498 1.00 94.56 90 PRO A N 1
ATOM 690 C CA . PRO A 1 90 ? 19.723 -2.676 2.432 1.00 94.56 90 PRO A CA 1
ATOM 691 C C . PRO A 1 90 ? 18.396 -3.466 2.366 1.00 94.56 90 PRO A C 1
ATOM 693 O O . PRO A 1 90 ? 18.008 -4.090 3.349 1.00 94.56 90 PRO A O 1
ATOM 696 N N . TYR A 1 91 ? 17.623 -3.352 1.282 1.00 95.62 91 TYR A N 1
ATOM 697 C CA . TYR A 1 91 ? 16.206 -3.739 1.304 1.00 95.62 91 TYR A CA 1
ATOM 698 C C . TYR A 1 91 ? 15.906 -5.157 0.811 1.00 95.62 91 TYR A C 1
ATOM 700 O O . TYR A 1 91 ? 14.890 -5.701 1.212 1.00 95.62 91 TYR A O 1
ATOM 708 N N . LYS A 1 92 ? 16.730 -5.734 -0.068 1.00 93.50 92 LYS A N 1
ATOM 709 C CA . LYS A 1 92 ? 16.413 -6.959 -0.831 1.00 93.50 92 LYS A CA 1
ATOM 710 C C . LYS A 1 92 ? 17.527 -8.001 -0.828 1.00 93.50 92 LYS A C 1
ATOM 712 O O . LYS A 1 92 ? 17.276 -9.169 -1.105 1.00 93.50 92 LYS A O 1
ATOM 717 N N . TYR A 1 93 ? 18.767 -7.583 -0.603 1.00 94.69 93 TYR A N 1
ATOM 718 C CA . TYR A 1 93 ? 19.928 -8.465 -0.678 1.00 94.69 93 TYR A CA 1
ATOM 719 C C . TYR A 1 93 ? 19.756 -9.695 0.231 1.00 94.69 93 TYR A C 1
ATOM 721 O O . TYR A 1 93 ? 19.408 -9.551 1.397 1.00 94.69 93 TYR A O 1
ATOM 729 N N . HIS A 1 94 ? 19.962 -10.891 -0.330 1.00 95.19 94 HIS A N 1
ATOM 730 C CA . HIS A 1 94 ? 19.757 -12.201 0.312 1.00 95.19 94 HIS A CA 1
ATOM 731 C C . HIS A 1 94 ? 18.323 -12.584 0.745 1.00 95.19 94 HIS A C 1
ATOM 733 O O . HIS A 1 94 ? 18.162 -13.617 1.385 1.00 95.19 94 HIS A O 1
ATOM 739 N N . PHE A 1 95 ? 17.273 -11.847 0.359 1.00 97.06 95 PHE A N 1
ATOM 740 C CA . PHE A 1 95 ? 15.879 -12.175 0.730 1.00 97.06 95 PHE A CA 1
ATOM 741 C C . PHE A 1 95 ? 15.041 -12.830 -0.384 1.00 97.06 95 PHE A C 1
ATOM 743 O O . PHE A 1 95 ? 13.820 -12.906 -0.272 1.00 97.06 95 PHE A O 1
ATOM 750 N N . GLY A 1 96 ? 15.675 -13.268 -1.476 1.00 94.00 96 GLY A N 1
ATOM 751 C CA . GLY A 1 96 ? 14.997 -13.981 -2.566 1.00 94.00 96 GLY A CA 1
ATOM 752 C C . GLY A 1 96 ? 14.700 -15.462 -2.250 1.00 94.00 96 GLY A C 1
ATOM 753 O O . GLY A 1 96 ? 15.176 -15.973 -1.236 1.00 94.00 96 GLY A O 1
ATOM 754 N N . PRO A 1 97 ? 13.975 -16.177 -3.136 1.00 96.12 97 PRO A N 1
ATOM 755 C CA . PRO A 1 97 ? 13.456 -15.718 -4.428 1.00 96.12 97 PRO A CA 1
ATOM 756 C C . PRO A 1 97 ? 12.291 -14.730 -4.285 1.00 96.12 97 PRO A C 1
ATOM 758 O O . PRO A 1 97 ? 11.573 -14.725 -3.292 1.00 96.12 97 PRO A O 1
ATOM 761 N N . PHE A 1 98 ? 12.123 -13.869 -5.287 1.00 97.25 98 PHE A N 1
ATOM 762 C CA . PHE A 1 98 ? 11.133 -12.792 -5.278 1.00 97.25 98 PHE A CA 1
ATOM 763 C C . PHE A 1 98 ? 9.823 -13.182 -5.968 1.00 97.25 98 PHE A C 1
ATOM 765 O O . PHE A 1 98 ? 9.763 -14.177 -6.689 1.00 97.25 98 PHE A O 1
ATOM 772 N N . ALA A 1 99 ? 8.772 -12.387 -5.743 1.00 97.19 99 ALA A N 1
ATOM 773 C CA . ALA A 1 99 ? 7.464 -12.621 -6.344 1.00 97.19 99 ALA A CA 1
ATOM 774 C C . ALA A 1 99 ? 7.544 -12.539 -7.885 1.00 97.19 99 ALA A C 1
ATOM 776 O O . ALA A 1 99 ? 8.187 -11.628 -8.411 1.00 97.19 99 ALA A O 1
ATOM 777 N N . PRO A 1 100 ? 6.902 -13.457 -8.627 1.00 95.81 100 PRO A N 1
ATOM 778 C CA . PRO A 1 100 ? 6.890 -13.407 -10.085 1.00 95.81 100 PRO A CA 1
ATOM 779 C C . PRO A 1 100 ? 5.974 -12.286 -10.599 1.00 95.81 100 PRO A C 1
ATOM 781 O O . PRO A 1 100 ? 5.205 -11.686 -9.838 1.00 95.81 100 PRO A O 1
ATOM 784 N N . GLU A 1 101 ? 6.025 -12.046 -11.912 1.00 94.44 101 GLU A N 1
ATOM 785 C CA . GLU A 1 101 ? 5.141 -11.106 -12.621 1.00 94.44 101 GLU A CA 1
ATOM 786 C C . GLU A 1 101 ? 5.285 -9.644 -12.166 1.00 94.44 101 GLU A C 1
ATOM 788 O O . GLU A 1 101 ? 4.325 -8.871 -12.181 1.00 94.44 101 GLU A O 1
ATOM 793 N N . ILE A 1 102 ? 6.496 -9.258 -11.747 1.00 93.44 102 ILE A N 1
ATOM 794 C CA . ILE A 1 102 ? 6.864 -7.876 -11.422 1.00 93.44 102 ILE A CA 1
ATOM 795 C C . ILE A 1 102 ? 7.940 -7.404 -12.400 1.00 93.44 102 ILE A C 1
ATOM 797 O O . ILE A 1 102 ? 9.058 -7.922 -12.407 1.00 93.44 102 ILE A O 1
ATOM 801 N N . TYR A 1 103 ? 7.618 -6.381 -13.182 1.00 89.44 103 TYR A N 1
ATOM 802 C CA . TYR A 1 103 ? 8.482 -5.835 -14.226 1.00 89.44 103 TYR A CA 1
ATOM 803 C C . TYR A 1 103 ? 8.886 -4.402 -13.897 1.00 89.44 103 TYR A C 1
ATOM 805 O O . TYR A 1 103 ? 8.127 -3.667 -13.264 1.00 89.44 103 TYR A O 1
ATOM 813 N N . ARG A 1 104 ? 10.087 -3.991 -14.313 1.00 88.00 104 ARG A N 1
ATOM 814 C CA . ARG A 1 104 ? 10.642 -2.676 -13.976 1.00 88.00 104 ARG A CA 1
ATOM 815 C C . ARG A 1 104 ? 10.902 -1.837 -15.215 1.00 88.00 104 ARG A C 1
ATOM 817 O O . ARG A 1 104 ? 11.531 -2.324 -16.147 1.00 88.00 104 ARG A O 1
ATOM 824 N N . LEU A 1 105 ? 10.462 -0.583 -15.173 1.00 85.19 105 LEU A N 1
ATOM 825 C CA . LEU A 1 105 ? 10.711 0.417 -16.209 1.00 85.19 105 LEU A CA 1
ATOM 826 C C . LEU A 1 105 ? 11.566 1.580 -15.676 1.00 85.19 105 LEU A C 1
ATOM 828 O O . LEU A 1 105 ? 11.494 1.875 -14.479 1.00 85.19 105 LEU A O 1
ATOM 832 N N . PRO A 1 106 ? 12.333 2.278 -16.531 1.00 83.44 106 PRO A N 1
ATOM 833 C CA . PRO A 1 106 ? 13.035 3.500 -16.145 1.00 83.44 106 PRO A CA 1
ATOM 834 C C . PRO A 1 106 ? 12.069 4.573 -15.635 1.00 83.44 106 PRO A C 1
ATOM 836 O O . PRO A 1 106 ? 10.982 4.753 -16.187 1.00 83.44 106 PRO A O 1
ATOM 839 N N . PHE A 1 107 ? 12.454 5.299 -14.583 1.00 82.94 107 PHE A N 1
ATOM 840 C CA . PHE A 1 107 ? 11.657 6.423 -14.088 1.00 82.94 107 PHE A CA 1
ATOM 841 C C . PHE A 1 107 ? 11.892 7.673 -14.954 1.00 82.94 107 PHE A C 1
ATOM 843 O O . PHE A 1 107 ? 13.057 8.042 -15.151 1.00 82.94 107 PHE A O 1
ATOM 850 N N . PRO A 1 108 ? 10.835 8.367 -15.422 1.00 78.44 108 PRO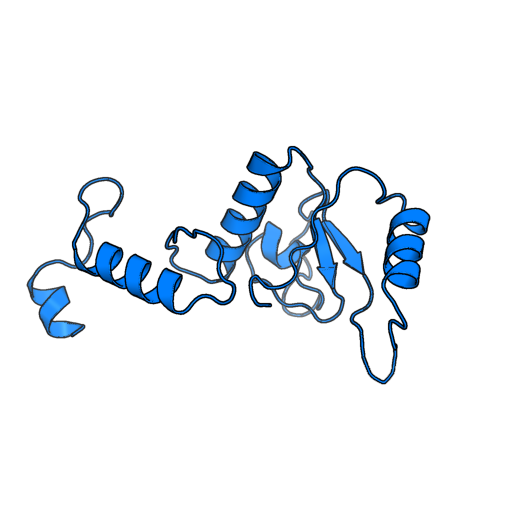 A N 1
ATOM 851 C CA . PRO A 1 108 ? 10.986 9.624 -16.149 1.00 78.44 108 PRO A CA 1
ATOM 852 C C . PRO A 1 108 ? 11.742 10.658 -15.309 1.00 78.44 108 PRO A C 1
ATOM 854 O O . PRO A 1 108 ? 11.309 11.034 -14.222 1.00 78.44 108 PRO A O 1
ATOM 857 N N . SER A 1 109 ? 12.874 11.148 -15.802 1.00 75.81 109 SER A N 1
ATOM 858 C CA . SER A 1 109 ? 13.650 12.196 -15.130 1.00 75.81 109 SER A CA 1
ATOM 859 C C . SER A 1 109 ? 14.252 13.160 -16.144 1.00 75.81 109 SER A C 1
ATOM 861 O O . SER A 1 109 ? 14.299 12.860 -17.330 1.00 75.81 109 SER A O 1
ATOM 863 N N . SER A 1 110 ? 14.778 14.300 -15.697 1.00 75.38 110 SER A N 1
ATOM 864 C CA . SER A 1 110 ? 15.505 15.221 -16.586 1.00 75.38 110 SER A CA 1
ATOM 865 C C . SER A 1 110 ? 16.683 14.550 -17.306 1.00 75.38 110 SER A C 1
ATOM 867 O O . SER A 1 110 ? 16.990 14.901 -18.438 1.00 75.38 110 SER A O 1
ATOM 869 N N . SER A 1 111 ? 17.316 13.561 -16.665 1.00 71.12 111 SER A N 1
ATOM 870 C CA . SER A 1 111 ? 18.406 12.762 -17.241 1.00 71.12 111 SER A CA 1
ATOM 871 C C . SER A 1 111 ? 17.939 11.631 -18.167 1.00 71.12 111 SER A C 1
ATOM 873 O O . SER A 1 111 ? 18.717 11.157 -18.986 1.00 71.12 111 SER A O 1
ATOM 875 N N . HIS A 1 112 ? 16.683 11.203 -18.027 1.00 65.81 112 HIS A N 1
ATOM 876 C CA . HIS A 1 112 ? 16.043 10.138 -18.800 1.00 65.81 112 HIS A CA 1
ATOM 877 C C . HIS A 1 112 ? 14.609 10.576 -19.128 1.00 65.81 112 HIS A C 1
ATOM 879 O O . HIS A 1 112 ? 13.659 10.120 -18.478 1.00 65.81 112 HIS A O 1
ATOM 885 N N . PRO A 1 113 ? 14.442 11.538 -20.055 1.00 65.31 113 PRO A N 1
ATOM 886 C CA . PRO A 1 113 ? 13.127 12.042 -20.402 1.00 65.31 113 PRO A CA 1
ATOM 887 C C . PRO A 1 113 ? 12.350 10.937 -21.116 1.00 65.31 113 PRO A C 1
ATOM 889 O O . PRO A 1 113 ? 12.742 10.476 -22.184 1.00 65.31 113 PRO A O 1
ATOM 892 N N . MET A 1 114 ? 11.240 10.510 -20.522 1.00 65.44 114 MET A N 1
ATOM 893 C CA . MET A 1 114 ? 10.237 9.719 -21.231 1.00 65.44 114 MET A CA 1
ATOM 894 C C . MET A 1 114 ? 9.411 10.715 -22.038 1.00 65.44 114 MET A C 1
ATOM 896 O O . MET A 1 114 ? 8.676 11.511 -21.454 1.00 65.44 114 MET A O 1
ATOM 900 N N . ALA A 1 115 ? 9.627 10.761 -23.354 1.00 58.19 115 ALA A N 1
ATOM 901 C CA . ALA A 1 115 ? 9.177 11.887 -24.165 1.00 58.19 115 ALA A CA 1
ATOM 902 C C . ALA A 1 115 ? 7.660 11.887 -24.409 1.00 58.19 115 ALA A C 1
ATOM 904 O O . ALA A 1 115 ? 7.087 12.959 -24.598 1.00 58.19 115 ALA A O 1
ATOM 905 N N . ASN A 1 116 ? 7.005 10.718 -24.391 1.00 64.44 116 ASN A N 1
ATOM 906 C CA . ASN A 1 116 ? 5.560 10.571 -24.599 1.00 64.44 116 ASN A CA 1
ATOM 907 C C . ASN A 1 116 ? 5.045 9.159 -24.233 1.00 64.44 116 ASN A C 1
ATOM 909 O O . ASN A 1 116 ? 5.797 8.290 -23.779 1.00 64.44 116 ASN A O 1
ATOM 913 N N . ILE A 1 117 ? 3.736 8.945 -24.409 1.00 65.19 117 ILE A N 1
ATOM 914 C CA . ILE A 1 117 ? 3.065 7.665 -24.149 1.00 65.19 117 ILE A CA 1
ATOM 915 C C . ILE A 1 117 ? 3.493 6.585 -25.151 1.00 65.19 117 ILE A C 1
ATOM 917 O O . ILE A 1 117 ? 3.590 5.420 -24.779 1.00 65.19 117 ILE A O 1
ATOM 921 N N . GLU A 1 118 ? 3.836 6.961 -26.384 1.00 69.69 118 GLU A N 1
ATOM 922 C CA . GLU A 1 118 ? 4.293 6.038 -27.423 1.00 69.69 118 GLU A CA 1
ATOM 923 C C . GLU A 1 118 ? 5.640 5.400 -27.061 1.00 69.69 118 GLU A C 1
ATOM 925 O O . GLU A 1 118 ? 5.884 4.234 -27.369 1.00 69.69 118 GLU A O 1
ATOM 930 N N . ASP A 1 119 ? 6.524 6.126 -26.380 1.00 68.50 119 ASP A N 1
ATOM 931 C CA . ASP A 1 119 ? 7.785 5.578 -25.880 1.00 68.50 119 ASP A CA 1
ATOM 932 C C . ASP A 1 119 ? 7.552 4.602 -24.725 1.00 68.50 119 ASP A C 1
ATOM 934 O O . ASP A 1 119 ? 8.216 3.565 -24.646 1.00 68.50 119 ASP A O 1
ATOM 938 N N . PHE A 1 120 ? 6.550 4.868 -23.883 1.00 68.75 120 PHE A N 1
ATOM 939 C CA . PHE A 1 120 ? 6.099 3.915 -22.873 1.00 68.75 120 PHE A CA 1
ATOM 940 C C . PHE A 1 120 ? 5.540 2.647 -23.530 1.00 68.75 120 PHE A C 1
ATOM 942 O O . PHE A 1 120 ? 5.978 1.546 -23.201 1.00 68.75 120 PHE A O 1
ATOM 949 N N . GLU A 1 121 ? 4.649 2.779 -24.513 1.00 67.56 121 GLU A N 1
ATOM 950 C CA . GLU A 1 121 ? 4.093 1.652 -25.267 1.00 67.56 121 GLU A CA 1
ATOM 951 C C . GLU A 1 121 ? 5.177 0.836 -25.976 1.00 67.56 121 GLU A C 1
ATOM 953 O O . GLU A 1 121 ? 5.183 -0.389 -25.861 1.00 67.56 121 GLU A O 1
ATOM 958 N N . LYS A 1 122 ? 6.153 1.476 -26.631 1.00 69.75 122 LYS A N 1
ATOM 959 C CA . LYS A 1 122 ? 7.303 0.777 -27.234 1.00 69.75 122 LYS A CA 1
ATOM 960 C C . LYS A 1 122 ? 8.093 -0.012 -26.198 1.00 69.75 122 LYS A C 1
ATOM 962 O O . LYS A 1 122 ? 8.488 -1.144 -26.474 1.00 69.75 122 LYS A O 1
ATOM 967 N N . ILE A 1 123 ? 8.326 0.553 -25.014 1.00 68.75 123 ILE A N 1
ATOM 968 C CA . ILE A 1 123 ? 9.011 -0.148 -23.924 1.00 68.75 123 ILE A CA 1
ATOM 969 C C . ILE A 1 123 ? 8.192 -1.365 -23.478 1.00 68.75 123 ILE A C 1
ATOM 971 O O . ILE A 1 123 ? 8.762 -2.446 -23.330 1.00 68.75 123 ILE A O 1
ATOM 975 N N . LEU A 1 124 ? 6.868 -1.240 -23.342 1.00 67.19 124 LEU A N 1
ATOM 976 C CA . LEU A 1 124 ? 5.974 -2.361 -23.020 1.00 67.19 124 LEU A CA 1
ATOM 977 C C . LEU A 1 124 ? 5.977 -3.455 -24.099 1.00 67.19 124 LEU A C 1
ATOM 979 O O . LEU A 1 124 ? 6.003 -4.644 -23.778 1.00 67.19 124 LEU A O 1
ATOM 983 N N . VAL A 1 125 ? 5.969 -3.072 -25.378 1.00 65.62 125 VAL A N 1
ATOM 984 C CA . VAL A 1 125 ? 6.031 -4.004 -26.515 1.00 65.62 125 VAL A CA 1
ATOM 985 C C . VAL A 1 125 ? 7.374 -4.735 -26.538 1.00 65.62 125 VAL A C 1
ATOM 987 O O . VAL A 1 125 ? 7.410 -5.964 -26.605 1.00 65.62 125 VAL A O 1
ATOM 990 N N . ASN A 1 126 ? 8.483 -4.003 -26.412 1.00 62.12 126 ASN A N 1
ATOM 991 C CA . ASN A 1 126 ? 9.837 -4.562 -26.470 1.00 62.12 126 ASN A CA 1
ATOM 992 C C . ASN A 1 126 ? 10.155 -5.483 -25.287 1.00 62.12 126 ASN A C 1
ATOM 994 O O . ASN A 1 126 ? 10.917 -6.437 -25.430 1.00 62.12 126 ASN A O 1
ATOM 998 N N . THR A 1 127 ? 9.544 -5.240 -24.129 1.00 59.16 127 THR A N 1
ATOM 999 C CA . THR A 1 127 ? 9.673 -6.100 -22.945 1.00 59.16 127 THR A CA 1
ATOM 1000 C C . THR A 1 127 ? 8.747 -7.324 -22.980 1.00 59.16 127 THR A C 1
ATOM 1002 O O . THR A 1 127 ? 8.767 -8.118 -22.042 1.00 59.16 127 THR A O 1
ATOM 1005 N N . ARG A 1 128 ? 7.970 -7.525 -24.064 1.00 55.06 128 ARG A N 1
ATOM 1006 C CA . ARG A 1 128 ? 6.913 -8.555 -24.191 1.00 55.06 128 ARG A CA 1
ATOM 1007 C C . ARG A 1 128 ? 5.843 -8.471 -23.091 1.00 55.06 128 ARG A C 1
ATOM 1009 O O . ARG A 1 128 ? 5.190 -9.460 -22.783 1.00 55.06 128 ARG A O 1
ATOM 1016 N N . ILE A 1 129 ? 5.649 -7.282 -22.522 1.00 56.25 129 ILE A N 1
ATOM 1017 C CA . ILE A 1 129 ? 4.676 -6.981 -21.458 1.00 56.25 129 ILE A CA 1
ATOM 1018 C C . ILE A 1 129 ? 3.287 -6.646 -22.050 1.00 56.25 129 ILE A C 1
ATOM 1020 O O . ILE A 1 129 ? 2.295 -6.466 -21.334 1.00 56.25 129 ILE A O 1
ATOM 1024 N N . PHE A 1 130 ? 3.186 -6.576 -23.380 1.00 45.97 130 PHE A N 1
ATOM 1025 C CA . PHE A 1 130 ? 1.945 -6.304 -24.091 1.00 45.97 130 PHE A CA 1
ATOM 1026 C C . PHE A 1 130 ? 1.003 -7.506 -23.985 1.00 45.97 130 PHE A C 1
ATOM 1028 O O . PHE A 1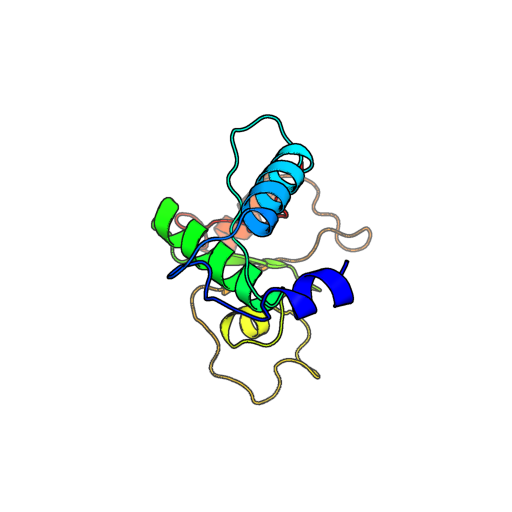 130 ? 1.188 -8.493 -24.688 1.00 45.97 130 PHE A O 1
ATOM 1035 N N . LEU A 1 131 ? 0.051 -7.413 -23.051 1.00 38.69 131 LEU A N 1
ATOM 1036 C CA . LEU A 1 131 ? -1.359 -7.848 -23.125 1.00 38.69 131 LEU A CA 1
ATOM 1037 C C . LEU A 1 131 ? -1.992 -7.955 -21.720 1.00 38.69 131 LEU A C 1
ATOM 1039 O O . LEU A 1 131 ? -3.218 -7.944 -21.599 1.00 38.69 131 LEU A O 1
ATOM 1043 N N . GLU A 1 132 ? -1.188 -7.965 -20.649 1.00 41.59 132 GLU A N 1
ATOM 1044 C CA . GLU A 1 132 ? -1.665 -8.345 -19.312 1.00 41.59 132 GLU A CA 1
ATOM 1045 C C . GLU A 1 132 ? -1.245 -7.414 -18.170 1.00 41.59 132 GLU A C 1
ATOM 1047 O O . GLU A 1 132 ? -1.070 -7.867 -17.045 1.00 41.59 132 GLU A O 1
ATOM 1052 N N . THR A 1 133 ? -1.096 -6.109 -18.404 1.00 44.69 133 THR A N 1
ATOM 1053 C CA . THR A 1 133 ? -0.370 -5.291 -17.419 1.00 44.69 133 THR A CA 1
ATOM 1054 C C . THR A 1 133 ? -1.165 -4.115 -16.875 1.00 44.69 133 THR A C 1
ATOM 1056 O O . THR A 1 133 ? -1.826 -3.391 -17.621 1.00 44.69 133 THR A O 1
ATOM 1059 N N . PHE A 1 134 ? -1.105 -3.943 -15.551 1.00 46.16 134 PHE A N 1
ATOM 1060 C CA . PHE A 1 134 ? -1.606 -2.779 -14.825 1.00 46.16 134 PHE A CA 1
ATOM 1061 C C . PHE A 1 134 ? -0.412 -1.991 -14.276 1.00 46.16 134 PHE A C 1
ATOM 1063 O O . PHE A 1 134 ? 0.463 -2.544 -13.602 1.00 46.16 134 PHE A O 1
ATOM 1070 N N . VAL A 1 135 ? -0.362 -0.694 -14.574 1.00 48.56 135 VAL A N 1
ATOM 1071 C CA . VAL A 1 135 ? 0.647 0.205 -14.012 1.00 48.56 135 VAL A CA 1
ATOM 1072 C C . VAL A 1 135 ? 0.091 0.735 -12.699 1.00 48.56 135 VAL A C 1
ATOM 1074 O O . VAL A 1 135 ? -0.917 1.438 -12.700 1.00 48.56 135 VAL A O 1
ATOM 1077 N N . ILE A 1 136 ? 0.742 0.430 -11.574 1.00 44.84 136 ILE A N 1
ATOM 1078 C CA . ILE A 1 136 ? 0.453 1.118 -10.309 1.00 44.84 136 ILE A CA 1
ATOM 1079 C C . ILE A 1 136 ? 1.171 2.472 -10.368 1.00 44.84 136 ILE A C 1
ATOM 1081 O O . ILE A 1 136 ? 2.147 2.719 -9.663 1.00 44.84 136 ILE A O 1
ATOM 1085 N N . TYR A 1 137 ? 0.707 3.350 -11.258 1.00 36.66 137 TYR A N 1
ATOM 1086 C CA . TYR A 1 137 ? 0.859 4.774 -11.023 1.00 36.66 137 TYR A CA 1
ATOM 1087 C C . TYR A 1 137 ? -0.167 5.110 -9.951 1.00 36.66 137 TYR A C 1
ATOM 1089 O O . TYR A 1 137 ? -1.355 4.838 -10.104 1.00 36.66 137 TYR A O 1
ATOM 1097 N N . GLN A 1 138 ? 0.352 5.577 -8.819 1.00 33.03 138 GLN A N 1
ATOM 1098 C CA . GLN A 1 138 ? -0.231 6.622 -7.990 1.00 33.03 138 GLN A CA 1
ATOM 1099 C C . GLN A 1 138 ? -1.707 6.893 -8.323 1.00 33.03 138 GLN A C 1
ATOM 1101 O O . GLN A 1 138 ? -2.017 7.517 -9.333 1.00 33.03 138 GLN A O 1
ATOM 1106 N N . ILE A 1 139 ? -2.613 6.406 -7.470 1.00 28.19 139 ILE A N 1
ATOM 1107 C CA . ILE A 1 139 ? -4.011 6.850 -7.421 1.00 28.19 139 ILE A CA 1
ATOM 1108 C C . ILE A 1 139 ? -3.988 8.327 -6.999 1.00 28.19 139 ILE A C 1
ATOM 1110 O O . ILE A 1 139 ? -4.273 8.646 -5.854 1.00 28.19 139 ILE A O 1
ATOM 1114 N N . LEU A 1 140 ? -3.538 9.208 -7.886 1.00 23.36 140 LEU A N 1
ATOM 1115 C CA . LEU A 1 140 ? -3.669 10.654 -7.852 1.00 23.36 140 LEU A CA 1
ATOM 1116 C C . LEU A 1 140 ? -3.593 11.134 -9.318 1.00 23.36 140 LEU A C 1
ATOM 1118 O O . LEU A 1 140 ? -2.524 10.976 -9.911 1.00 23.36 140 LEU A O 1
ATOM 1122 N N . PRO A 1 141 ? -4.677 11.647 -9.940 1.00 33.53 141 PRO A N 1
ATOM 1123 C CA . PRO A 1 141 ? -4.522 12.592 -11.041 1.00 33.53 141 PRO A CA 1
ATOM 1124 C C . PRO A 1 141 ? -3.793 13.857 -10.578 1.00 33.53 141 PRO A C 1
ATOM 1126 O O . PRO A 1 141 ? -3.851 14.174 -9.364 1.00 33.53 141 PRO A O 1
#

Secondary structure (DSSP,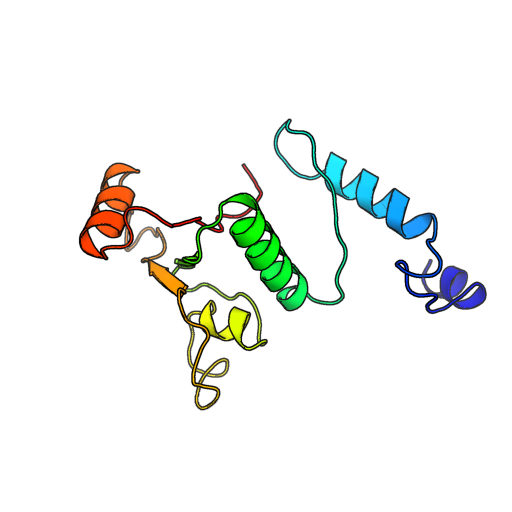 8-state):
-HHHHHTT-S--TTTTS--HHHHHHHHHHHHHSSSSS-------SSHHHHHHHHHHHHHHHH---EEEEETT----SSHHHHHH----TTTTTT--SPPSSEEEEPPPBTTB----HHHHHHHHHHTT-TTSEEE---S--